Protein AF-A0A1A8DCJ2-F1 (afdb_monomer_lite)

Secondary structure (DSSP, 8-state):
-EEEEEEEGGGTTEEEE---GGGS-TT--EEEEE-GGG------TTS---TTS-HHHHT-PPPSS--PPP--HHHHHHHHHHHHHHHHH-PPP---HHHHHHHHHHHHHT-

Foldseek 3Di:
DKWKWWQQVVVVRDTDTDPDPVSDDPDIDIDIGDPCVVVVPLDPVPDDDDPPDPVVVSSDGDDPDQDQDDAPPVLVVLVVVQVVCCVVPVDHRDDDPVSVVRRVVRSVVVD

Radius of gyration: 25.71 Å; chains: 1; bounding box: 52×38×60 Å

pLDDT: mean 82.22, std 15.13, range [46.59, 98.25]

Organism: Nothobranchius kadleci (NCBI:txid1051664)

Structure (mmCIF, N/CA/C/O backbone):
data_AF-A0A1A8DCJ2-F1
#
_entry.id   AF-A0A1A8DCJ2-F1
#
loop_
_atom_site.group_PDB
_atom_site.id
_atom_site.type_symbol
_atom_site.label_atom_id
_atom_site.label_alt_id
_atom_site.label_comp_id
_atom_site.label_asym_id
_atom_site.label_entity_id
_atom_site.label_seq_id
_atom_site.pdbx_PDB_ins_code
_atom_site.Cartn_x
_atom_site.Cartn_y
_atom_site.Cartn_z
_atom_site.occupancy
_atom_site.B_iso_or_equiv
_atom_site.auth_seq_id
_atom_site.auth_comp_id
_atom_site.auth_asym_id
_atom_site.auth_atom_id
_atom_site.pdbx_PDB_model_num
ATOM 1 N N . GLU A 1 1 ? 7.852 -2.798 -27.334 1.00 70.06 1 GLU A N 1
ATOM 2 C CA . GLU A 1 1 ? 8.568 -2.349 -28.550 1.00 70.06 1 GLU A CA 1
ATOM 3 C C . GLU A 1 1 ? 9.728 -1.456 -28.134 1.00 70.06 1 GLU A C 1
ATOM 5 O O . GLU A 1 1 ? 9.559 -0.638 -27.229 1.00 70.06 1 GLU A O 1
ATOM 10 N N . PHE A 1 2 ? 10.910 -1.661 -28.712 1.00 82.44 2 PHE A N 1
ATOM 11 C CA . PHE A 1 2 ? 12.075 -0.812 -28.468 1.00 82.44 2 PHE A CA 1
ATOM 12 C C . PHE A 1 2 ? 12.761 -0.485 -29.791 1.00 82.44 2 PHE A C 1
ATOM 14 O O . PHE A 1 2 ? 12.801 -1.316 -30.693 1.00 82.44 2 PHE A O 1
ATOM 21 N N . THR A 1 3 ? 13.322 0.713 -29.882 1.00 89.38 3 THR A N 1
ATOM 22 C CA . THR A 1 3 ? 14.141 1.162 -31.003 1.00 89.38 3 THR A CA 1
ATOM 23 C C . THR A 1 3 ? 15.575 1.379 -30.536 1.00 89.38 3 THR A C 1
ATOM 25 O O . THR A 1 3 ? 15.838 1.724 -29.379 1.00 89.38 3 THR A O 1
ATOM 28 N N . LEU A 1 4 ? 16.524 1.125 -31.431 1.00 91.25 4 LEU A N 1
ATOM 29 C CA . LEU A 1 4 ? 17.939 1.401 -31.211 1.00 91.25 4 LEU A CA 1
ATOM 30 C C . LEU A 1 4 ? 18.288 2.706 -31.917 1.00 91.25 4 LEU A C 1
ATOM 32 O O . LEU A 1 4 ? 17.871 2.915 -33.053 1.00 91.25 4 LEU A O 1
ATOM 36 N N . GLN A 1 5 ? 19.035 3.575 -31.248 1.00 92.38 5 GLN A N 1
ATOM 37 C CA . GLN A 1 5 ? 19.566 4.807 -31.819 1.00 92.38 5 GLN A CA 1
ATOM 38 C C . GLN A 1 5 ? 21.085 4.845 -31.661 1.00 92.38 5 GLN A C 1
ATOM 40 O O . GLN A 1 5 ? 21.607 4.371 -30.650 1.00 92.38 5 GLN A O 1
ATOM 45 N N . TYR A 1 6 ? 21.784 5.413 -32.637 1.00 91.50 6 TYR A N 1
ATOM 46 C CA . TYR A 1 6 ? 23.231 5.626 -32.610 1.00 91.50 6 TYR A CA 1
ATOM 47 C C . TYR A 1 6 ? 23.556 7.084 -32.930 1.00 91.50 6 TYR A C 1
ATOM 49 O O . TYR A 1 6 ? 22.718 7.812 -33.461 1.00 91.50 6 TYR A O 1
ATOM 57 N N . GLU A 1 7 ? 24.755 7.511 -32.550 1.00 90.50 7 GLU A N 1
ATOM 58 C CA . GLU A 1 7 ? 25.303 8.814 -32.916 1.00 90.50 7 GLU A CA 1
ATOM 59 C C . GLU A 1 7 ? 25.842 8.749 -34.347 1.00 90.50 7 GLU A C 1
ATOM 61 O O . GLU A 1 7 ? 26.823 8.047 -34.604 1.00 90.50 7 GLU A O 1
ATOM 66 N N . ASP A 1 8 ? 25.179 9.444 -35.270 1.00 83.69 8 ASP A N 1
ATOM 67 C CA . ASP A 1 8 ? 25.552 9.430 -36.679 1.00 83.69 8 ASP A CA 1
ATOM 68 C C . ASP A 1 8 ? 26.604 10.521 -36.973 1.00 83.69 8 ASP A C 1
ATOM 70 O O . ASP A 1 8 ? 26.303 11.716 -36.842 1.00 83.69 8 ASP A O 1
ATOM 74 N N . PRO A 1 9 ? 27.845 10.148 -37.352 1.00 81.88 9 PRO A N 1
ATOM 75 C CA . PRO A 1 9 ? 28.899 11.112 -37.656 1.00 81.88 9 PRO A CA 1
ATOM 76 C C . PRO A 1 9 ? 28.595 11.966 -38.895 1.00 81.88 9 PRO A C 1
ATOM 78 O O . PRO A 1 9 ? 29.112 13.078 -38.988 1.00 81.88 9 PRO A O 1
ATOM 81 N N . ASP A 1 10 ? 27.750 11.489 -39.811 1.00 83.69 10 ASP A N 1
ATOM 82 C CA . ASP A 1 10 ? 27.341 12.235 -41.004 1.00 83.69 10 ASP A CA 1
ATOM 83 C C . ASP A 1 10 ? 26.263 13.290 -40.681 1.00 83.69 10 ASP A C 1
ATOM 85 O O . ASP A 1 10 ? 26.012 14.193 -41.481 1.00 83.69 10 ASP A O 1
ATOM 89 N N . PHE A 1 11 ? 25.656 13.214 -39.490 1.00 83.94 11 PHE A N 1
ATOM 90 C CA . PHE A 1 11 ? 24.623 14.127 -38.991 1.00 83.94 11 PHE A CA 1
ATOM 91 C C . PHE A 1 11 ? 25.077 14.878 -37.729 1.00 83.94 11 PHE A C 1
ATOM 93 O O . PHE A 1 11 ? 24.312 15.022 -36.774 1.00 83.94 11 PHE A O 1
ATOM 100 N N . ASP A 1 12 ? 26.327 15.349 -37.703 1.00 83.12 12 ASP A N 1
ATOM 101 C CA . ASP A 1 12 ? 26.893 16.154 -36.605 1.00 83.12 12 ASP A CA 1
ATOM 102 C C . ASP A 1 12 ? 26.734 15.509 -35.207 1.00 83.12 12 ASP A C 1
ATOM 104 O O . ASP A 1 12 ? 26.603 16.200 -34.193 1.00 83.12 12 ASP A O 1
ATOM 108 N N . GLY A 1 13 ? 26.713 14.174 -35.135 1.00 81.06 13 GLY A N 1
ATOM 109 C CA . GLY A 1 13 ? 26.515 13.441 -33.885 1.00 81.06 13 GLY A CA 1
ATOM 110 C C . GLY A 1 13 ? 25.069 13.443 -33.369 1.00 81.06 13 GLY A C 1
ATOM 111 O O . GLY A 1 13 ? 24.814 13.263 -32.174 1.00 81.06 13 GLY A O 1
ATOM 112 N N . GLN A 1 14 ? 24.080 13.661 -34.238 1.00 85.88 14 GLN A N 1
ATOM 113 C CA . GLN A 1 14 ? 22.678 13.516 -33.863 1.00 85.88 14 GLN A CA 1
ATOM 114 C C . GLN A 1 14 ? 22.303 12.035 -33.673 1.00 85.88 14 GLN A C 1
ATOM 116 O O . GLN A 1 14 ? 22.799 11.146 -34.364 1.00 85.88 14 GLN A O 1
ATOM 121 N N . LEU A 1 15 ? 21.405 11.767 -32.715 1.00 88.38 15 LEU A N 1
ATOM 122 C CA . LEU A 1 15 ? 20.870 10.426 -32.486 1.00 88.38 15 LEU A CA 1
ATOM 123 C C . LEU A 1 15 ? 19.832 10.066 -33.553 1.00 88.38 15 LEU A C 1
ATOM 125 O O . LEU A 1 15 ? 18.753 10.664 -33.592 1.00 88.38 15 LEU A O 1
ATOM 129 N N . THR A 1 16 ? 20.133 9.037 -34.339 1.00 87.38 16 THR A N 1
ATOM 130 C CA . THR A 1 16 ? 19.274 8.517 -35.411 1.00 87.38 16 THR A CA 1
ATOM 131 C C . THR A 1 16 ? 18.939 7.050 -35.160 1.00 87.38 16 THR A C 1
ATOM 133 O O . THR A 1 16 ? 19.703 6.330 -34.521 1.00 87.38 16 THR A O 1
ATOM 136 N N . CYS A 1 17 ? 17.767 6.598 -35.619 1.00 90.56 17 CYS A N 1
ATOM 137 C CA . CYS A 1 17 ? 17.365 5.195 -35.512 1.00 90.56 17 CYS A CA 1
ATOM 138 C C . CYS A 1 17 ? 18.290 4.292 -36.336 1.00 90.56 17 CYS A C 1
ATOM 140 O O . CYS A 1 17 ? 18.483 4.525 -37.526 1.00 90.56 17 CYS A O 1
ATOM 142 N N . LEU A 1 18 ? 18.797 3.238 -35.703 1.00 90.75 18 LEU A N 1
ATOM 143 C CA . LEU A 1 18 ? 19.634 2.227 -36.334 1.00 90.75 18 LEU A CA 1
ATOM 144 C C . LEU A 1 18 ? 18.767 1.284 -37.174 1.00 90.75 18 LEU A C 1
ATOM 146 O O . LEU A 1 18 ? 17.922 0.576 -36.617 1.00 90.75 18 LEU A O 1
ATOM 150 N N . HIS A 1 19 ? 18.991 1.261 -38.488 1.00 87.50 19 HIS A N 1
ATOM 151 C CA . HIS A 1 19 ? 18.281 0.364 -39.406 1.00 87.50 19 HIS A CA 1
ATOM 152 C C . HIS A 1 19 ? 19.170 -0.793 -39.870 1.00 87.50 19 HIS A C 1
ATOM 154 O O . HIS A 1 19 ? 18.674 -1.913 -40.012 1.00 87.50 19 HIS A O 1
ATOM 160 N N . ASP A 1 20 ? 20.472 -0.546 -40.044 1.00 84.62 20 ASP A N 1
ATOM 161 C CA . ASP A 1 20 ? 21.464 -1.561 -40.399 1.00 84.62 20 ASP A CA 1
ATOM 162 C C . ASP A 1 20 ? 22.690 -1.474 -39.479 1.00 84.62 20 ASP A C 1
ATOM 164 O O . ASP A 1 20 ? 23.245 -0.411 -39.230 1.00 84.62 20 ASP A O 1
ATOM 168 N N . ILE A 1 21 ? 23.161 -2.621 -38.990 1.00 87.50 21 ILE A N 1
ATOM 169 C CA . ILE A 1 21 ? 24.355 -2.702 -38.144 1.00 87.50 21 ILE A CA 1
ATOM 170 C C . ILE A 1 21 ? 25.639 -2.293 -38.883 1.00 87.50 21 ILE A C 1
ATOM 172 O O . ILE A 1 21 ? 26.628 -1.965 -38.236 1.00 87.50 21 ILE A O 1
ATOM 176 N N . GLN A 1 22 ? 25.649 -2.309 -40.220 1.00 87.31 22 GLN A N 1
ATOM 177 C CA . GLN A 1 22 ? 26.785 -1.836 -41.021 1.00 87.31 22 GLN A CA 1
ATOM 178 C C . GLN A 1 22 ? 27.000 -0.312 -40.931 1.00 87.31 22 GLN A C 1
ATOM 180 O O . GLN A 1 22 ? 28.091 0.153 -41.247 1.00 87.31 22 GLN A O 1
ATOM 185 N N . GLU A 1 23 ? 26.003 0.452 -40.469 1.00 81.75 23 GLU A N 1
ATOM 186 C CA . GLU A 1 23 ? 26.097 1.907 -40.235 1.00 81.75 23 GLU A CA 1
ATOM 187 C C . GLU A 1 23 ? 26.966 2.238 -39.005 1.00 81.75 23 GLU A C 1
ATOM 189 O O . GLU A 1 23 ? 27.389 3.374 -38.796 1.00 81.75 23 GLU A O 1
ATOM 194 N N . LEU A 1 24 ? 27.261 1.234 -38.175 1.00 84.69 24 LEU A N 1
ATOM 195 C CA . LEU A 1 24 ? 28.012 1.396 -36.943 1.00 84.69 24 LEU A CA 1
ATOM 196 C C . LEU A 1 24 ? 29.524 1.356 -37.172 1.00 84.69 24 LEU A C 1
ATOM 198 O O . LEU A 1 24 ? 30.081 0.400 -37.710 1.00 84.69 24 LEU A O 1
ATOM 202 N N . LEU A 1 25 ? 30.217 2.354 -36.625 1.00 81.50 25 LEU A N 1
ATOM 203 C CA . LEU A 1 25 ? 31.663 2.287 -36.427 1.00 81.50 25 LEU A CA 1
ATOM 204 C C . LEU A 1 25 ? 32.017 1.197 -35.400 1.00 81.50 25 LEU A C 1
ATOM 206 O O . LEU A 1 25 ? 31.217 0.867 -34.521 1.00 81.50 25 LEU A O 1
ATOM 210 N N . GLU A 1 26 ? 33.262 0.712 -35.447 1.00 79.38 26 GLU A N 1
ATOM 211 C CA . GLU A 1 26 ? 33.782 -0.383 -34.603 1.00 79.38 26 GLU A CA 1
ATOM 212 C C . GLU A 1 26 ? 33.621 -0.136 -33.084 1.00 79.38 26 GLU A C 1
ATOM 214 O O . GLU A 1 26 ? 33.608 -1.079 -32.293 1.00 79.38 26 GLU A O 1
ATOM 219 N N . LYS A 1 27 ? 33.462 1.129 -32.663 1.00 79.69 27 LYS A N 1
ATOM 220 C CA . LYS A 1 27 ? 33.189 1.546 -31.275 1.00 79.69 27 LYS A CA 1
ATOM 221 C C . LYS A 1 27 ? 32.097 2.614 -31.208 1.00 79.69 27 LYS A C 1
ATOM 223 O O . LYS A 1 27 ? 32.354 3.758 -30.843 1.00 79.69 27 LYS A O 1
ATOM 228 N N . SER A 1 28 ? 30.885 2.242 -31.582 1.00 81.31 28 SER A N 1
ATOM 229 C CA . SER A 1 28 ? 29.702 3.104 -31.519 1.00 81.31 28 SER A CA 1
ATOM 230 C C . SER A 1 28 ? 28.942 2.919 -30.199 1.00 81.31 28 SER A C 1
ATOM 232 O O . SER A 1 28 ? 28.872 1.821 -29.643 1.00 81.31 28 SER A O 1
ATOM 234 N N . THR A 1 29 ? 28.381 4.011 -29.673 1.00 84.44 29 THR A N 1
ATOM 235 C CA . THR A 1 29 ? 27.508 3.972 -28.489 1.00 84.44 29 THR A CA 1
ATOM 236 C C . THR A 1 29 ? 26.059 3.883 -28.945 1.00 84.44 29 THR A C 1
ATOM 238 O O . THR A 1 29 ? 25.610 4.699 -29.747 1.00 84.44 29 THR A O 1
ATOM 241 N N . LEU A 1 30 ? 25.319 2.907 -28.416 1.00 90.31 30 LEU A N 1
ATOM 242 C CA . LEU A 1 30 ? 23.908 2.705 -28.734 1.00 90.31 30 LEU A CA 1
ATOM 243 C C . LEU A 1 30 ? 23.014 3.157 -27.583 1.00 90.31 30 LEU A C 1
ATOM 245 O O . LEU A 1 30 ? 23.235 2.806 -26.422 1.00 90.31 30 LEU A O 1
ATOM 249 N N . LYS A 1 31 ? 21.952 3.883 -27.923 1.00 88.25 31 LYS A N 1
ATOM 250 C CA . LYS A 1 31 ? 20.865 4.241 -27.018 1.00 88.25 31 LYS A CA 1
ATOM 251 C C . LYS A 1 31 ? 19.649 3.380 -27.327 1.00 88.25 31 LYS A C 1
ATOM 253 O O . LYS A 1 31 ? 19.123 3.396 -28.434 1.00 88.25 31 LYS A O 1
ATOM 258 N N . ILE A 1 32 ? 19.174 2.655 -26.322 1.00 89.44 32 ILE A N 1
ATOM 259 C CA . ILE A 1 32 ? 17.940 1.874 -26.415 1.00 89.44 32 ILE A CA 1
ATOM 260 C C . ILE A 1 32 ? 16.785 2.764 -25.956 1.00 89.44 32 ILE A C 1
ATOM 262 O O . ILE A 1 32 ? 16.769 3.214 -24.810 1.00 89.44 32 ILE A O 1
ATOM 266 N N . VAL A 1 33 ? 15.815 3.013 -26.832 1.00 85.25 33 VAL A N 1
ATOM 267 C CA . VAL A 1 33 ? 14.600 3.771 -26.520 1.00 85.25 33 VAL A CA 1
ATOM 268 C C . VAL A 1 33 ? 13.430 2.798 -26.480 1.00 85.25 33 VAL A C 1
ATOM 270 O O . VAL A 1 33 ? 13.166 2.085 -27.442 1.00 85.25 33 VAL A O 1
ATOM 273 N N . ARG A 1 34 ? 12.726 2.726 -25.351 1.00 80.94 34 ARG A N 1
ATOM 274 C CA . ARG A 1 34 ? 11.520 1.898 -25.212 1.00 80.94 34 ARG A CA 1
ATOM 275 C C . ARG A 1 34 ? 10.291 2.768 -25.437 1.00 80.94 34 ARG A C 1
ATOM 277 O O . ARG A 1 34 ? 10.232 3.871 -24.900 1.00 80.94 34 ARG A O 1
ATOM 284 N N . SER A 1 35 ? 9.329 2.288 -26.223 1.00 68.25 35 SER A N 1
ATOM 285 C CA . SER A 1 35 ? 8.065 3.001 -26.422 1.00 68.25 35 SER A CA 1
ATOM 286 C C . SER A 1 35 ? 7.280 3.058 -25.111 1.00 68.25 35 SER A C 1
ATOM 288 O O . SER A 1 35 ? 7.116 2.050 -24.427 1.00 68.25 35 SER A O 1
ATOM 290 N N . GLU A 1 36 ? 6.754 4.235 -24.789 1.00 59.22 36 GLU A N 1
ATOM 291 C CA . GLU A 1 36 ? 6.071 4.567 -23.529 1.00 59.22 36 GLU A CA 1
ATOM 292 C C . GLU A 1 36 ? 4.752 3.798 -23.305 1.00 59.22 36 GLU A C 1
ATOM 294 O O . GLU A 1 36 ? 4.119 3.939 -22.262 1.00 59.22 36 GLU A O 1
ATOM 299 N N . SER A 1 37 ? 4.333 2.940 -24.244 1.00 51.62 37 SER A N 1
ATOM 300 C CA . SER A 1 37 ? 3.193 2.029 -24.055 1.00 51.62 37 SER A CA 1
ATOM 301 C C . SER A 1 37 ? 3.412 0.979 -22.958 1.00 51.62 37 SER A C 1
ATOM 303 O O . SER A 1 37 ? 2.452 0.325 -22.568 1.00 51.62 37 SER A O 1
ATOM 305 N N . ASP A 1 38 ? 4.624 0.870 -22.404 1.00 49.94 38 ASP A N 1
ATOM 306 C CA . ASP A 1 38 ? 4.898 0.181 -21.134 1.00 49.94 38 ASP A CA 1
ATOM 307 C C . ASP A 1 38 ? 4.702 1.095 -19.901 1.00 49.94 38 ASP A C 1
ATOM 309 O O . ASP A 1 38 ? 5.285 0.870 -18.841 1.00 49.94 38 ASP A O 1
ATOM 313 N N . ALA A 1 39 ? 3.824 2.104 -19.979 1.00 46.59 39 ALA A N 1
ATOM 314 C CA . ALA A 1 39 ? 3.338 2.840 -18.803 1.00 46.59 39 ALA A CA 1
ATOM 315 C C . ALA A 1 39 ? 2.701 1.920 -17.733 1.00 46.59 39 ALA A C 1
ATOM 317 O O . ALA A 1 39 ? 2.497 2.336 -16.594 1.00 46.59 39 ALA A O 1
ATOM 318 N N . SER A 1 40 ? 2.461 0.646 -18.059 1.00 51.97 40 SER A N 1
ATOM 319 C CA . SER A 1 40 ? 2.305 -0.428 -17.075 1.00 51.97 40 SER A CA 1
ATOM 320 C C . SER A 1 40 ? 3.677 -0.834 -16.522 1.00 51.97 40 SER A C 1
ATOM 322 O O . SER A 1 40 ? 4.189 -1.921 -16.786 1.00 51.97 40 SER A O 1
ATOM 324 N N . SER A 1 41 ? 4.302 0.056 -15.751 1.00 48.34 41 SER A N 1
ATOM 325 C CA . SER A 1 41 ? 5.507 -0.263 -14.985 1.00 48.34 41 SER A CA 1
ATOM 326 C C . SER A 1 41 ? 5.157 -1.258 -13.872 1.00 48.34 41 SER A C 1
ATOM 328 O O . SER A 1 41 ? 4.903 -0.890 -12.729 1.00 48.34 41 SER A O 1
ATOM 330 N N . CYS A 1 42 ? 5.095 -2.544 -14.215 1.00 49.41 42 CYS A N 1
ATOM 331 C CA . CYS A 1 42 ? 5.057 -3.651 -13.258 1.00 49.41 42 CYS A CA 1
ATOM 332 C C . CYS A 1 42 ? 6.349 -4.483 -13.272 1.00 49.41 42 CYS A C 1
ATOM 334 O O . CYS A 1 42 ? 6.540 -5.340 -12.412 1.00 49.41 42 CYS A O 1
ATOM 336 N N . ALA A 1 43 ? 7.275 -4.213 -14.196 1.00 52.22 43 ALA A N 1
ATOM 337 C CA . ALA A 1 43 ? 8.580 -4.859 -14.223 1.00 52.22 43 ALA A CA 1
ATOM 338 C C . ALA A 1 43 ? 9.596 -4.041 -13.412 1.00 52.22 43 ALA A C 1
ATOM 340 O O . ALA A 1 43 ? 10.342 -3.228 -13.956 1.00 52.22 43 ALA A O 1
ATOM 341 N N . SER A 1 44 ? 9.633 -4.268 -12.096 1.00 52.22 44 SER A N 1
ATOM 342 C CA . SER A 1 44 ? 10.810 -3.910 -11.299 1.00 52.22 44 SER A CA 1
ATOM 343 C C . SER A 1 44 ? 12.027 -4.613 -11.907 1.00 52.22 44 SER A C 1
ATOM 345 O O . SER A 1 44 ? 12.063 -5.843 -11.974 1.00 52.22 44 SER A O 1
ATOM 347 N N . SER A 1 45 ? 13.011 -3.839 -12.371 1.00 55.06 45 SER A N 1
ATOM 348 C CA . SER A 1 45 ? 14.226 -4.358 -13.021 1.00 55.06 45 SER A CA 1
ATOM 349 C C . SER A 1 45 ? 15.128 -5.174 -12.080 1.00 55.06 45 SER A C 1
ATOM 351 O O . SER A 1 45 ? 16.125 -5.723 -12.540 1.00 55.06 45 SER A O 1
ATOM 353 N N . ASP A 1 46 ? 14.788 -5.249 -10.791 1.00 55.91 46 ASP A N 1
ATOM 354 C CA . ASP A 1 46 ? 15.642 -5.749 -9.706 1.00 55.91 46 ASP A CA 1
ATOM 355 C C . ASP A 1 46 ? 15.214 -7.127 -9.164 1.00 55.91 46 ASP A C 1
ATOM 357 O O . ASP A 1 46 ? 15.561 -7.505 -8.048 1.00 55.91 46 ASP A O 1
ATOM 361 N N . THR A 1 47 ? 14.410 -7.887 -9.917 1.00 56.38 47 THR A N 1
ATOM 362 C CA . THR A 1 47 ? 13.955 -9.221 -9.485 1.00 56.38 47 THR A CA 1
ATOM 363 C C . THR A 1 47 ? 14.517 -10.330 -10.365 1.00 56.38 47 THR A C 1
ATOM 365 O O . THR A 1 47 ? 14.373 -10.305 -11.588 1.00 56.38 47 THR A O 1
ATOM 368 N N . ASP A 1 48 ? 15.141 -11.324 -9.724 1.00 60.12 48 ASP A N 1
ATOM 369 C CA . ASP A 1 48 ? 15.622 -12.548 -10.362 1.00 60.12 48 ASP A CA 1
ATOM 370 C C . ASP A 1 48 ? 14.483 -13.222 -11.139 1.00 60.12 48 ASP A C 1
ATOM 372 O O . ASP A 1 48 ? 13.456 -13.626 -10.581 1.00 60.12 48 ASP A O 1
ATOM 376 N N . ILE A 1 49 ? 14.653 -13.339 -12.457 1.00 59.56 49 ILE A N 1
ATOM 377 C CA . ILE A 1 49 ? 13.655 -13.949 -13.334 1.00 59.56 49 ILE A CA 1
ATOM 378 C C . ILE A 1 49 ? 13.656 -15.458 -13.080 1.00 59.56 49 ILE A C 1
ATOM 380 O O . ILE A 1 49 ? 14.489 -16.192 -13.608 1.00 59.56 49 ILE A O 1
ATOM 384 N N . LEU A 1 50 ? 12.692 -15.937 -12.293 1.00 62.25 50 LEU A N 1
ATOM 385 C CA . LEU A 1 50 ? 12.463 -17.369 -12.127 1.00 62.25 50 LEU A CA 1
ATOM 386 C C . LEU A 1 50 ? 11.989 -17.965 -13.471 1.00 62.25 50 LEU A C 1
ATOM 388 O O . LEU A 1 50 ? 10.920 -17.586 -13.962 1.00 62.25 50 LEU A O 1
ATOM 392 N N . PRO A 1 51 ? 12.727 -18.920 -14.072 1.00 61.09 51 PRO A N 1
ATOM 393 C CA . PRO A 1 51 ? 12.459 -19.422 -15.425 1.00 61.09 51 PRO A CA 1
ATOM 394 C C . PRO A 1 51 ? 11.158 -20.234 -15.546 1.00 61.09 51 PRO A C 1
ATOM 396 O O . PRO A 1 51 ? 10.728 -20.553 -16.651 1.00 61.09 51 PRO A O 1
ATOM 399 N N . HIS A 1 52 ? 10.514 -20.564 -14.424 1.00 63.50 52 HIS A N 1
ATOM 400 C CA . HIS A 1 52 ? 9.354 -21.454 -14.375 1.00 63.50 52 HIS A CA 1
ATOM 401 C C . HIS A 1 52 ? 7.998 -20.744 -14.289 1.00 63.50 52 HIS A C 1
ATOM 403 O O . HIS A 1 52 ? 6.973 -21.422 -14.299 1.00 63.50 52 HIS A O 1
ATOM 409 N N . VAL A 1 53 ? 7.954 -19.408 -14.215 1.00 61.91 53 VAL A N 1
ATOM 410 C CA . VAL A 1 53 ? 6.680 -18.677 -14.118 1.00 61.91 53 VAL A CA 1
ATOM 411 C C . VAL A 1 53 ? 6.226 -18.213 -15.509 1.00 61.91 53 VAL A C 1
ATOM 413 O O . VAL A 1 53 ? 6.931 -17.414 -16.144 1.00 61.91 53 VAL A O 1
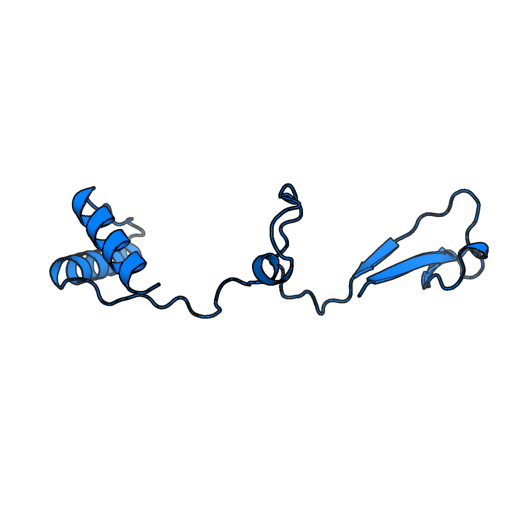ATOM 416 N N . PRO A 1 54 ? 5.049 -18.662 -15.994 1.00 69.12 54 PRO A N 1
ATOM 417 C CA . PRO A 1 54 ? 4.476 -18.205 -17.254 1.00 69.12 54 PRO A CA 1
ATOM 418 C C . PRO A 1 54 ? 4.467 -16.677 -1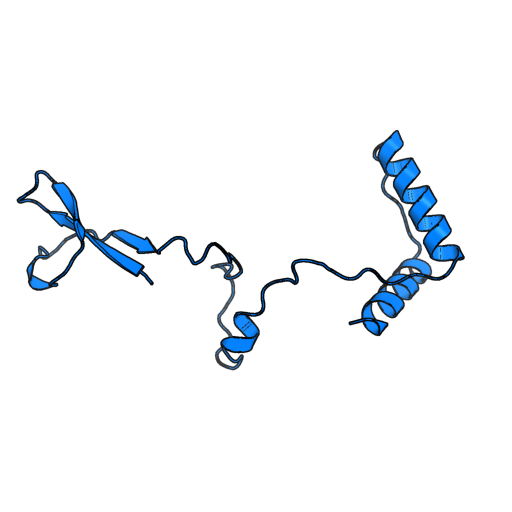7.356 1.00 69.12 54 PRO A C 1
ATOM 420 O O . PRO A 1 54 ? 4.019 -15.984 -16.441 1.00 69.12 54 PRO A O 1
ATOM 423 N N . LEU A 1 55 ? 4.918 -16.145 -18.496 1.00 63.28 55 LEU A N 1
ATOM 424 C CA . LEU A 1 55 ? 4.942 -14.701 -18.779 1.00 63.28 55 LEU A CA 1
ATOM 425 C C . LEU A 1 55 ? 3.587 -14.029 -18.500 1.00 63.28 55 LEU A C 1
ATOM 427 O O . LEU A 1 55 ? 3.550 -12.960 -17.904 1.00 63.28 55 LEU A O 1
ATOM 431 N N . ALA A 1 56 ? 2.477 -14.692 -18.831 1.00 63.84 56 ALA A N 1
ATOM 432 C CA . ALA A 1 56 ? 1.126 -14.185 -18.587 1.00 63.84 56 ALA A CA 1
ATOM 433 C C . ALA A 1 56 ? 0.798 -13.960 -17.096 1.00 63.84 56 ALA A C 1
ATOM 435 O O . ALA A 1 56 ? 0.027 -13.065 -16.769 1.00 63.84 56 ALA A O 1
ATOM 436 N N . GLN A 1 57 ? 1.383 -14.742 -16.182 1.00 62.28 57 GLN A N 1
ATOM 437 C CA . GLN A 1 57 ? 1.241 -14.512 -14.739 1.00 62.28 57 GLN A CA 1
ATOM 438 C C . GLN A 1 57 ? 2.144 -13.372 -14.253 1.00 62.28 57 GLN A C 1
ATOM 440 O O . GLN A 1 57 ? 1.758 -12.658 -13.335 1.00 62.28 57 GLN A O 1
ATOM 445 N N . ARG A 1 58 ? 3.305 -13.163 -14.893 1.00 61.75 58 ARG A N 1
ATOM 446 C CA . ARG A 1 58 ? 4.226 -12.047 -14.601 1.00 61.75 58 ARG A CA 1
ATOM 447 C C . ARG A 1 58 ? 3.724 -10.692 -15.104 1.00 61.75 58 ARG A C 1
ATOM 449 O O . ARG A 1 58 ? 4.137 -9.666 -14.584 1.00 61.75 58 ARG A O 1
ATOM 456 N N . LEU A 1 59 ? 2.838 -10.698 -16.098 1.00 62.16 59 LEU A N 1
ATOM 457 C CA . LEU A 1 59 ? 2.182 -9.504 -16.640 1.00 62.16 59 LEU A CA 1
ATOM 458 C C . LEU A 1 59 ? 0.895 -9.134 -15.889 1.00 62.16 59 LEU A C 1
ATOM 460 O O . LEU A 1 59 ? 0.231 -8.167 -16.263 1.00 62.16 59 LEU A O 1
ATOM 464 N N . LYS A 1 60 ? 0.515 -9.884 -14.842 1.00 64.19 60 LYS A N 1
ATOM 465 C CA . LYS A 1 60 ? -0.595 -9.468 -13.983 1.00 64.19 60 LYS A CA 1
ATOM 466 C C . LYS A 1 60 ? -0.179 -8.207 -13.235 1.00 64.19 60 LYS A C 1
ATOM 468 O O . LYS A 1 60 ? 0.601 -8.260 -12.289 1.00 64.19 60 LYS A O 1
ATOM 473 N N . CYS A 1 61 ? -0.709 -7.080 -13.689 1.00 67.88 61 CYS A N 1
ATOM 474 C CA . CYS A 1 61 ? -0.615 -5.821 -12.977 1.00 67.88 61 CYS A CA 1
ATOM 475 C C . CYS A 1 61 ? -1.354 -5.932 -11.639 1.00 67.88 61 CYS A C 1
ATOM 477 O O . CYS A 1 61 ? -2.261 -6.758 -11.475 1.00 67.88 61 CYS A O 1
ATOM 479 N N . TRP A 1 62 ? -0.974 -5.080 -10.688 1.00 74.56 62 TRP A N 1
ATOM 480 C CA . TRP A 1 62 ? -1.830 -4.839 -9.534 1.00 74.56 62 TRP A CA 1
ATOM 481 C C . TRP A 1 62 ? -3.214 -4.404 -10.030 1.00 74.56 62 TRP A C 1
ATOM 483 O O . TRP A 1 62 ? -3.293 -3.664 -11.011 1.00 74.56 62 TRP A O 1
ATOM 493 N N . PRO A 1 63 ? -4.301 -4.878 -9.406 1.00 75.62 63 PRO A N 1
ATOM 494 C CA . PRO A 1 63 ? -5.630 -4.441 -9.792 1.00 75.62 63 PRO A CA 1
ATOM 495 C C . PRO A 1 63 ? -5.769 -2.931 -9.558 1.00 75.62 63 PRO A C 1
ATOM 497 O O . PRO A 1 63 ? -5.379 -2.434 -8.502 1.00 75.62 63 PRO A O 1
ATOM 500 N N . ASP A 1 64 ? -6.377 -2.221 -10.513 1.00 79.12 64 ASP A N 1
ATOM 501 C CA . ASP A 1 64 ? -6.644 -0.775 -10.404 1.00 79.12 64 ASP A CA 1
ATOM 502 C C . ASP A 1 64 ? -7.513 -0.442 -9.185 1.00 79.12 64 ASP A C 1
ATOM 504 O O . ASP A 1 64 ? -7.443 0.642 -8.611 1.00 79.12 64 ASP A O 1
ATOM 508 N N . THR A 1 65 ? -8.361 -1.389 -8.784 1.00 83.12 65 THR A N 1
ATOM 509 C CA . THR A 1 65 ? -9.185 -1.305 -7.582 1.00 83.12 65 THR A CA 1
ATOM 510 C C . THR A 1 65 ? -8.965 -2.546 -6.740 1.00 83.12 65 THR A C 1
ATOM 512 O O . THR A 1 65 ? -9.228 -3.667 -7.172 1.00 83.12 65 THR A O 1
ATOM 515 N N . PHE A 1 66 ? -8.504 -2.340 -5.515 1.00 83.81 66 PHE A N 1
ATOM 516 C CA . PHE A 1 66 ? -8.355 -3.395 -4.530 1.00 83.81 66 PHE A CA 1
ATOM 517 C C . PHE A 1 66 ? -9.639 -3.477 -3.691 1.00 83.81 66 PHE A C 1
ATOM 519 O O . PHE A 1 66 ? -9.910 -2.546 -2.925 1.00 83.81 66 PHE A O 1
ATOM 526 N N . PRO A 1 67 ? -10.465 -4.531 -3.841 1.00 83.25 67 PRO A N 1
ATOM 527 C CA . PRO A 1 67 ? -11.712 -4.634 -3.097 1.00 83.25 67 PRO A CA 1
ATOM 528 C C . PRO A 1 67 ? -11.407 -4.852 -1.613 1.00 83.25 67 PRO A C 1
ATOM 530 O O . PRO A 1 67 ? -10.857 -5.880 -1.219 1.00 83.25 67 PRO A O 1
ATOM 533 N N . VAL A 1 68 ? -11.762 -3.871 -0.784 1.00 89.75 68 VAL A N 1
ATOM 534 C CA . VAL A 1 68 ? -11.687 -3.999 0.673 1.00 89.75 68 VAL A CA 1
ATOM 535 C C . VAL A 1 68 ? -12.997 -4.635 1.154 1.00 89.75 68 VAL A C 1
ATOM 537 O O . VAL A 1 68 ? -14.066 -4.092 0.866 1.00 89.75 68 VAL A O 1
ATOM 540 N N . PRO A 1 69 ? -12.953 -5.786 1.843 1.00 93.81 69 PRO A N 1
ATOM 541 C CA . PRO A 1 69 ? -14.138 -6.438 2.370 1.00 93.81 69 PRO A CA 1
ATOM 542 C C . PRO A 1 69 ? -14.717 -5.649 3.543 1.00 93.81 69 PRO A C 1
ATOM 544 O O . PRO A 1 69 ? -14.027 -4.863 4.189 1.00 93.81 69 PRO A O 1
ATOM 547 N N . THR A 1 70 ? -15.982 -5.907 3.859 1.00 93.94 70 THR A N 1
ATOM 548 C CA . THR A 1 70 ? -16.567 -5.439 5.117 1.00 93.94 70 THR A CA 1
ATOM 549 C C . THR A 1 70 ? -16.066 -6.314 6.258 1.00 93.94 70 THR A C 1
ATOM 551 O O . THR A 1 70 ? -16.173 -7.542 6.203 1.00 93.94 70 THR A O 1
ATOM 554 N N . PHE A 1 71 ? -15.528 -5.692 7.299 1.00 94.75 71 PHE A N 1
ATOM 555 C CA . PHE A 1 71 ? -15.078 -6.391 8.493 1.00 94.75 71 PHE A CA 1
ATOM 556 C C . PHE A 1 71 ? -16.218 -6.567 9.501 1.00 94.75 71 PHE A C 1
ATOM 558 O O . PHE A 1 71 ? -17.330 -6.059 9.348 1.00 94.75 71 PHE A O 1
ATOM 565 N N . SER A 1 72 ? -15.942 -7.303 10.578 1.00 94.12 72 SER A N 1
ATOM 566 C CA . SER A 1 72 ? -16.857 -7.345 11.718 1.00 94.12 72 SER A CA 1
ATOM 567 C C . SER A 1 72 ? -17.091 -5.937 12.280 1.00 94.12 72 SER A C 1
ATOM 569 O O . SER A 1 72 ? -16.197 -5.091 12.252 1.00 94.12 72 SER A O 1
ATOM 571 N N . TYR A 1 73 ? -18.277 -5.703 12.847 1.00 95.50 73 TYR A N 1
ATOM 572 C CA . TYR A 1 73 ? -18.653 -4.405 13.420 1.00 95.50 73 TYR A CA 1
ATOM 573 C C . TYR A 1 73 ? -17.599 -3.848 14.392 1.00 95.50 73 TYR A C 1
ATOM 575 O O . TYR A 1 73 ? -17.291 -2.658 14.372 1.00 95.50 73 TYR A O 1
ATOM 583 N N . GLU A 1 74 ? -17.019 -4.711 15.231 1.00 95.00 74 GLU A N 1
ATOM 584 C CA . GLU A 1 74 ? -15.981 -4.311 16.183 1.00 95.00 74 GLU A CA 1
ATOM 585 C C . GLU A 1 74 ? -14.718 -3.804 15.474 1.00 95.00 74 GLU A C 1
ATOM 587 O O . GLU A 1 74 ? -14.178 -2.759 15.841 1.00 95.00 74 GLU A O 1
ATOM 592 N N . VAL A 1 75 ? -14.258 -4.520 14.444 1.00 95.94 75 VAL A N 1
ATOM 593 C CA . VAL A 1 75 ? -13.081 -4.129 13.662 1.00 95.94 75 VAL A CA 1
ATOM 594 C C . VAL A 1 75 ? -13.350 -2.833 12.909 1.00 95.94 75 VAL A C 1
ATOM 596 O O . VAL A 1 75 ? -12.536 -1.919 13.010 1.00 95.94 75 VAL A O 1
ATOM 599 N N . GLU A 1 76 ? -14.495 -2.714 12.237 1.00 96.75 76 GLU A N 1
ATOM 600 C CA . GLU A 1 76 ? -14.882 -1.490 11.525 1.00 96.75 76 GLU A CA 1
ATOM 601 C C . GLU A 1 76 ? -14.889 -0.277 12.455 1.00 96.75 76 GLU A C 1
ATOM 603 O O . GLU A 1 76 ? -14.307 0.761 12.145 1.00 96.75 76 GLU A O 1
ATOM 608 N N . HIS A 1 77 ? -15.461 -0.419 13.652 1.00 96.75 77 HIS A N 1
ATOM 609 C CA . HIS A 1 77 ? -15.492 0.664 14.629 1.00 96.75 77 HIS A CA 1
ATOM 610 C C . HIS A 1 77 ? -14.082 1.090 15.080 1.00 96.75 77 HIS A C 1
ATOM 612 O O . HIS A 1 77 ? -13.792 2.280 15.244 1.00 96.75 77 HIS A O 1
ATOM 618 N N . VAL A 1 78 ? -13.175 0.126 15.267 1.00 96.75 78 VAL A N 1
ATOM 619 C CA . VAL A 1 78 ? -11.773 0.402 15.615 1.00 96.75 78 VAL A CA 1
ATOM 620 C C . VAL A 1 78 ? -11.039 1.091 14.463 1.00 96.75 78 VAL A C 1
ATOM 622 O O . VAL A 1 78 ? -10.293 2.043 14.714 1.00 96.75 78 VAL A O 1
ATOM 625 N N . LEU A 1 79 ? -11.251 0.642 13.224 1.00 96.56 79 LEU A N 1
ATOM 626 C CA . LEU A 1 79 ? -10.664 1.242 12.026 1.00 96.56 79 LEU A CA 1
ATOM 627 C C . LEU A 1 79 ? -11.170 2.674 11.825 1.00 96.56 79 LEU A C 1
ATOM 629 O O . LEU A 1 79 ? -10.358 3.583 11.667 1.00 96.56 79 LEU A O 1
ATOM 633 N N . GLU A 1 80 ? -12.478 2.908 11.943 1.00 96.75 80 GLU A N 1
ATOM 634 C CA . GLU A 1 80 ? -13.088 4.236 11.830 1.00 96.75 80 GLU A CA 1
ATOM 635 C C . GLU A 1 80 ? -12.495 5.211 12.859 1.00 96.75 80 GLU A C 1
ATOM 637 O O . GLU A 1 80 ? -12.065 6.319 12.525 1.00 96.75 80 GLU A O 1
ATOM 642 N N . LYS A 1 81 ? -12.414 4.790 14.127 1.00 97.06 81 LYS A N 1
ATOM 643 C CA . LYS A 1 81 ? -11.798 5.591 15.191 1.00 97.06 81 LYS A CA 1
ATOM 644 C C . LYS A 1 81 ? -10.315 5.857 14.921 1.00 97.06 81 LYS A C 1
ATOM 646 O O . LYS A 1 81 ? -9.829 6.951 15.214 1.00 97.06 81 LYS A O 1
ATOM 651 N N . GLY A 1 82 ? -9.601 4.867 14.388 1.00 97.44 82 GLY A N 1
ATOM 652 C CA . GLY A 1 82 ? -8.204 4.988 13.984 1.00 97.44 82 GLY A CA 1
ATOM 653 C C . GLY A 1 82 ? -8.002 6.016 12.875 1.00 97.44 82 GLY A C 1
ATOM 654 O O . GLY A 1 82 ? -7.142 6.882 13.015 1.00 97.44 82 GLY A O 1
ATOM 655 N N . ASN A 1 83 ? -8.836 5.971 11.837 1.00 97.50 83 ASN A N 1
ATOM 656 C CA . ASN A 1 83 ? -8.792 6.899 10.709 1.00 97.50 83 ASN A CA 1
ATOM 657 C C . ASN A 1 83 ? -9.036 8.339 11.174 1.00 97.50 83 ASN A C 1
ATOM 659 O O . ASN A 1 83 ? -8.205 9.206 10.924 1.00 97.50 83 ASN A O 1
ATOM 663 N N . LYS A 1 84 ? -10.082 8.573 11.979 1.00 98.12 84 LYS A N 1
ATOM 664 C CA . LYS A 1 84 ? -10.359 9.896 12.572 1.00 98.12 84 LYS A CA 1
ATOM 665 C C . LYS A 1 84 ? -9.182 10.416 13.404 1.00 98.12 84 LYS A C 1
ATOM 667 O O . LYS A 1 84 ? -8.824 11.589 13.330 1.00 98.12 84 LYS A O 1
ATOM 672 N N . ALA A 1 85 ? -8.559 9.558 14.215 1.00 97.94 85 ALA A N 1
ATOM 673 C CA . ALA A 1 85 ? -7.398 9.945 15.019 1.00 97.94 85 ALA A CA 1
ATOM 674 C C . ALA A 1 85 ? -6.166 10.268 14.155 1.00 97.94 85 ALA A C 1
ATOM 676 O O . ALA A 1 85 ? -5.407 11.183 14.493 1.00 97.94 85 ALA A O 1
ATOM 677 N N . TYR A 1 86 ? -5.974 9.538 13.055 1.00 98.25 86 TYR A N 1
ATOM 678 C CA . TYR A 1 86 ? -4.907 9.790 12.095 1.00 98.25 86 TYR A CA 1
ATOM 679 C C . TYR A 1 86 ? -5.117 11.116 11.358 1.00 98.25 86 TYR A C 1
ATOM 681 O O . TYR A 1 86 ? -4.198 11.926 11.317 1.00 98.25 86 TYR A O 1
ATOM 689 N N . GLU A 1 87 ? -6.329 11.396 10.881 1.00 98.19 87 GLU A N 1
ATOM 690 C CA . GLU A 1 87 ? -6.675 12.669 10.235 1.00 98.19 87 GLU A CA 1
A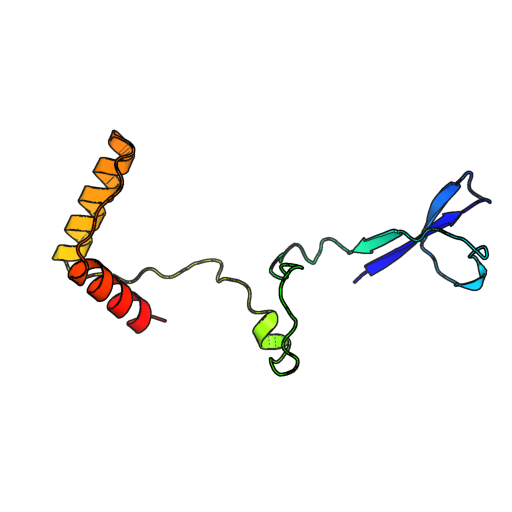TOM 691 C C . GLU A 1 87 ? -6.465 13.870 11.168 1.00 98.19 87 GLU A C 1
ATOM 693 O O . GLU A 1 87 ? -5.923 14.892 10.757 1.00 98.19 87 GLU A O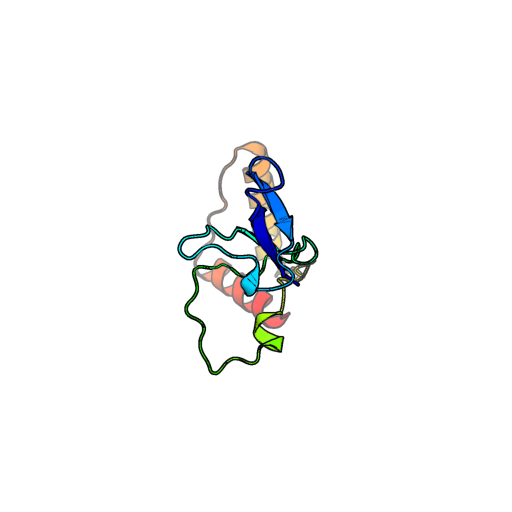 1
ATOM 698 N N . MET A 1 88 ? -6.842 13.742 12.446 1.00 97.31 88 MET A N 1
ATOM 699 C CA . MET A 1 88 ? -6.722 14.840 13.413 1.00 97.31 88 MET A CA 1
ATOM 700 C C . MET A 1 88 ? -5.298 15.071 13.933 1.00 97.31 88 MET A C 1
ATOM 702 O O . MET A 1 88 ? -4.954 16.198 14.279 1.00 97.31 88 MET A O 1
ATOM 706 N N . SER A 1 89 ? -4.488 14.019 14.084 1.00 97.25 89 SER A N 1
ATOM 707 C CA . SER A 1 89 ? -3.223 14.103 14.840 1.00 97.25 89 SER A CA 1
ATOM 708 C C . SER A 1 89 ? -2.031 13.381 14.210 1.00 97.25 89 SER A C 1
ATOM 710 O O . SER A 1 89 ? -0.950 13.367 14.794 1.00 97.25 89 SER A O 1
ATOM 712 N N . GLY A 1 90 ? -2.212 12.719 13.065 1.00 96.44 90 GLY A N 1
ATOM 713 C CA . GLY A 1 90 ? -1.210 11.840 12.450 1.00 96.44 90 GLY A CA 1
ATOM 714 C C . GLY A 1 90 ? -0.918 10.568 13.256 1.00 96.44 90 GLY A C 1
ATOM 715 O O . GLY A 1 90 ? -0.004 9.809 12.928 1.00 96.44 90 GLY A O 1
ATOM 716 N N . LYS A 1 91 ? -1.670 10.311 14.335 1.00 96.12 91 LYS A N 1
ATOM 717 C CA . LYS A 1 91 ? -1.446 9.163 15.214 1.00 96.12 91 LYS A CA 1
ATOM 718 C C . LYS A 1 91 ? -1.815 7.866 14.504 1.00 96.12 91 LYS A C 1
ATOM 720 O O . LYS A 1 91 ? -2.967 7.645 14.147 1.00 96.12 91 LYS A O 1
ATOM 725 N N . GLN A 1 92 ? -0.843 6.968 14.385 1.00 95.44 92 GLN A N 1
ATOM 726 C CA . GLN A 1 92 ? -1.060 5.650 13.798 1.00 95.44 92 GLN A CA 1
ATOM 727 C C . GLN A 1 92 ? -1.918 4.748 14.696 1.00 95.44 92 GLN A C 1
ATOM 729 O O . GLN A 1 92 ? -1.741 4.695 15.921 1.00 95.44 92 GLN A O 1
ATOM 734 N N . LEU A 1 93 ? -2.814 3.990 14.064 1.00 96.19 93 LEU A N 1
ATOM 735 C CA . LEU A 1 93 ? -3.625 2.974 14.723 1.00 96.19 93 LEU A CA 1
ATOM 736 C C . LEU A 1 93 ? -2.751 1.783 15.143 1.00 96.19 93 LEU A C 1
ATOM 738 O O . LEU A 1 93 ? -2.057 1.172 14.331 1.00 96.19 93 LEU A O 1
ATOM 742 N N . LYS A 1 94 ? -2.806 1.425 16.430 1.00 96.00 94 LYS A N 1
ATOM 743 C CA . LYS A 1 94 ? -2.147 0.230 16.970 1.00 96.00 94 LYS A CA 1
ATOM 744 C C . LYS A 1 94 ? -3.186 -0.857 17.215 1.00 96.00 94 LYS A C 1
ATOM 746 O O . LYS A 1 94 ? -4.006 -0.730 18.117 1.00 96.00 94 LYS A O 1
ATOM 751 N N . LEU A 1 95 ? -3.115 -1.921 16.422 1.00 95.69 95 LEU A N 1
ATOM 752 C CA . LEU A 1 95 ? -3.982 -3.094 16.531 1.00 95.69 95 LEU A CA 1
ATOM 753 C C . LEU A 1 95 ? -3.317 -4.206 17.343 1.00 95.69 95 LEU A C 1
ATOM 755 O O . LEU A 1 95 ? -2.101 -4.414 17.251 1.00 95.69 95 LEU A O 1
ATOM 759 N N . THR A 1 96 ? -4.122 -4.964 18.085 1.00 96.75 96 THR A N 1
ATOM 760 C CA . THR A 1 96 ? -3.667 -6.196 18.742 1.00 96.75 96 THR A CA 1
ATOM 761 C C . THR A 1 96 ? -3.360 -7.286 17.709 1.00 96.75 96 THR A C 1
ATOM 763 O O . THR A 1 96 ? -3.825 -7.237 16.568 1.00 96.75 96 THR A O 1
ATOM 766 N N . ARG A 1 97 ? -2.597 -8.316 18.103 1.00 97.44 97 ARG A N 1
ATOM 767 C CA . ARG A 1 97 ? -2.326 -9.476 17.234 1.00 97.44 97 ARG A CA 1
ATOM 768 C C . ARG A 1 97 ? -3.620 -10.137 16.741 1.00 97.44 97 ARG A C 1
ATOM 770 O O . ARG A 1 97 ? -3.692 -10.505 15.575 1.00 97.44 97 ARG A O 1
ATOM 777 N N . ALA A 1 98 ? -4.624 -10.258 17.610 1.00 94.62 98 ALA A N 1
ATOM 778 C CA . ALA A 1 98 ? -5.907 -10.873 17.277 1.00 94.62 98 ALA A CA 1
ATOM 779 C C . ALA A 1 98 ? -6.695 -10.048 16.248 1.00 94.62 98 ALA A C 1
ATOM 781 O O . ALA A 1 98 ? -7.165 -10.603 15.261 1.00 94.62 98 ALA A O 1
ATOM 782 N N . GLN A 1 99 ? -6.762 -8.723 16.423 1.00 95.44 99 GLN A N 1
ATOM 783 C CA . GLN A 1 99 ? -7.419 -7.827 15.462 1.00 95.44 99 GLN A CA 1
ATOM 784 C C . GLN A 1 99 ? -6.744 -7.877 14.090 1.00 95.44 99 GLN A C 1
ATOM 786 O O . GLN A 1 99 ? -7.423 -8.000 13.077 1.00 95.44 99 GLN A O 1
ATOM 791 N N . LYS A 1 100 ? -5.403 -7.851 14.052 1.00 96.25 100 LYS A N 1
ATOM 792 C CA . LYS A 1 100 ? -4.651 -8.009 12.798 1.00 96.25 100 LYS A CA 1
ATOM 793 C C . LYS A 1 100 ? -4.966 -9.335 12.112 1.00 96.25 100 LYS A C 1
ATOM 795 O O . LYS A 1 100 ? -5.191 -9.346 10.911 1.00 96.25 100 LYS A O 1
ATOM 800 N N . HIS A 1 101 ? -4.985 -10.433 12.866 1.00 96.56 101 HIS A N 1
ATOM 801 C CA . HIS A 1 101 ? -5.313 -11.746 12.319 1.00 96.56 101 HIS A CA 1
ATOM 802 C C . HIS A 1 101 ? -6.732 -11.771 11.740 1.00 96.56 101 HIS A C 1
ATOM 804 O O . HIS A 1 101 ? -6.891 -12.154 10.592 1.00 96.56 101 HIS A O 1
ATOM 810 N N . ASN A 1 102 ? -7.735 -11.276 12.471 1.00 94.75 102 ASN A N 1
ATOM 811 C CA . ASN A 1 102 ? -9.115 -11.238 11.982 1.00 94.75 102 ASN A CA 1
ATOM 812 C C . ASN A 1 102 ? -9.269 -10.418 10.687 1.00 94.75 102 ASN A C 1
ATOM 814 O O . ASN A 1 102 ? -9.947 -10.861 9.761 1.00 94.75 102 ASN A O 1
ATOM 818 N N . ILE A 1 103 ? -8.599 -9.264 10.602 1.00 96.00 103 ILE A N 1
ATOM 819 C CA . ILE A 1 103 ? -8.561 -8.450 9.379 1.00 96.00 103 ILE A CA 1
ATOM 820 C C . ILE A 1 103 ? -7.974 -9.267 8.227 1.00 96.00 103 ILE A C 1
ATOM 822 O O . ILE A 1 103 ? -8.607 -9.378 7.184 1.00 96.00 103 ILE A O 1
ATOM 826 N N . LEU A 1 104 ? -6.799 -9.874 8.417 1.00 95.81 104 LEU A N 1
ATOM 827 C CA . LEU A 1 104 ? -6.114 -10.630 7.365 1.00 95.81 104 LEU A CA 1
ATOM 828 C C . LEU A 1 104 ? -6.906 -11.858 6.897 1.00 95.81 104 LEU A C 1
ATOM 830 O O . LEU A 1 104 ? -6.965 -12.100 5.697 1.00 95.81 104 LEU A O 1
ATOM 834 N N . GLU A 1 105 ? -7.556 -12.586 7.807 1.00 95.00 105 GLU A N 1
ATOM 835 C CA . GLU A 1 105 ? -8.447 -13.700 7.445 1.00 95.00 105 GLU A CA 1
ATOM 836 C C . GLU A 1 105 ? -9.629 -13.218 6.594 1.00 95.00 105 GLU A C 1
ATOM 838 O O . GLU A 1 105 ? -9.969 -13.830 5.583 1.00 95.00 105 GLU A O 1
ATOM 843 N N . THR A 1 106 ? -10.225 -12.077 6.954 1.00 94.81 106 THR A N 1
ATOM 844 C CA . THR A 1 106 ? -11.342 -11.495 6.192 1.00 94.81 106 THR A CA 1
ATOM 845 C C . THR A 1 106 ? -10.891 -11.048 4.799 1.00 94.81 106 THR A C 1
ATOM 847 O O . THR A 1 106 ? -11.584 -11.308 3.819 1.00 94.81 106 THR A O 1
ATOM 850 N N . MET A 1 107 ? -9.707 -10.432 4.693 1.00 93.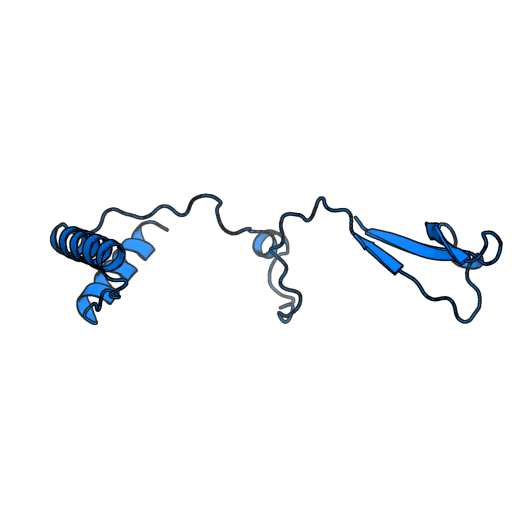56 107 MET A N 1
ATOM 851 C CA . MET A 1 107 ? -9.095 -10.071 3.407 1.00 93.56 107 MET A CA 1
ATOM 852 C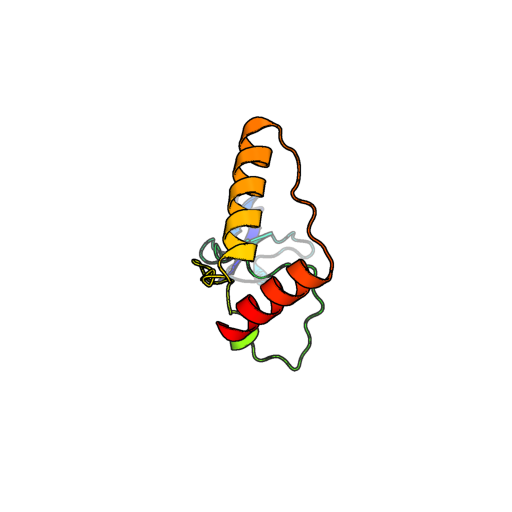 C . MET A 1 107 ? -8.871 -11.300 2.525 1.00 93.56 107 MET A C 1
ATOM 854 O O . MET A 1 107 ? -9.225 -11.285 1.350 1.00 93.56 107 MET A O 1
ATOM 858 N N . ALA A 1 108 ? -8.306 -12.366 3.098 1.00 91.12 108 ALA A N 1
ATOM 859 C CA . ALA A 1 108 ? -8.005 -13.595 2.376 1.00 91.12 108 ALA A CA 1
ATOM 860 C C . ALA A 1 108 ? -9.268 -14.325 1.898 1.00 91.12 108 ALA A C 1
ATOM 862 O O . ALA A 1 108 ? -9.229 -14.998 0.878 1.00 91.12 108 ALA A O 1
ATOM 863 N N . SER A 1 109 ? -10.393 -14.180 2.603 1.00 88.25 109 SER A N 1
ATOM 864 C CA . SER A 1 109 ? -11.657 -14.811 2.213 1.00 88.25 109 SER A CA 1
ATOM 865 C C . SER A 1 109 ? -12.323 -14.174 0.986 1.00 88.25 109 SER A C 1
ATOM 867 O O . SER A 1 109 ? -13.216 -14.798 0.412 1.00 88.25 109 SER A O 1
ATOM 869 N N . VAL A 1 110 ? -11.974 -12.936 0.628 1.00 81.44 110 VAL A N 1
ATOM 870 C CA . VAL A 1 110 ? -12.613 -12.185 -0.473 1.00 81.44 110 VAL A CA 1
ATOM 871 C C . VAL A 1 110 ? -11.730 -12.141 -1.731 1.00 81.44 110 VAL A C 1
ATOM 873 O O . VAL A 1 110 ? -12.163 -11.638 -2.767 1.00 81.44 110 VAL A O 1
ATOM 876 N N . MET A 1 111 ? -10.523 -12.714 -1.665 1.00 66.31 111 MET A N 1
ATOM 877 C CA . MET A 1 111 ? -9.544 -12.772 -2.759 1.00 66.31 111 MET A CA 1
ATOM 878 C C . MET A 1 111 ? -9.428 -14.141 -3.414 1.00 66.31 111 MET A C 1
ATOM 880 O O . MET A 1 111 ? -9.621 -15.160 -2.719 1.00 66.31 111 MET A O 1
#

Sequence (111 aa):
EFTLQYEDPDFDGQLTCLHDIQELLEKSTLKIVRSESDASSCASSDTDILPHVPLAQRLKCWPDTFPVPTFSYEVEHVLEKGNKAYEMSGKQLKLTRAQKHNILETMASVM